Protein AF-X1Q266-F1 (afdb_monomer_lite)

Foldseek 3Di:
DDQAFFDFQVVVQVVLVVVCVVVVWAQPQPCPVHQHTSKAKAKDPRPTRHRTDRDTDHQQIKIKIKTWIDDPNDIDIDIAIDHHHDHDPVSVVVRVLVVVLVVQLVVQPDPPGDNVSSVVSSQVSQVVSVHHDDDPDDD

InterPro domains:
  IPR000994 Peptidase M24 [PF00557] (2-139)
  IPR001714 Peptidase M24, methionine aminopeptidase [PR00599] (39-52)
  IPR001714 Peptidase M24, methionine aminopeptidase [PR00599] (61-77)
  IPR001714 Peptidase M24, methionine aminopeptidase [PR00599] (131-139)
  IPR036005 Creatinase/aminopeptidase-like [G3DSA:3.90.230.10] (1-139)
  IPR036005 Creatinase/aminopeptidase-like [SSF55920] (3-139)

Structure (mmCIF, N/CA/C/O backbone):
data_AF-X1Q266-F1
#
_entry.id   AF-X1Q266-F1
#
loop_
_atom_site.group_PDB
_atom_site.id
_atom_site.type_symbol
_atom_site.label_atom_id
_atom_site.label_alt_id
_atom_site.label_comp_id
_atom_site.label_asym_id
_atom_site.label_entity_id
_atom_site.label_seq_id
_atom_site.pdbx_PDB_ins_code
_atom_site.Cartn_x
_atom_site.Cartn_y
_atom_site.Cartn_z
_atom_site.occupancy
_atom_site.B_iso_or_equiv
_atom_site.auth_seq_id
_atom_site.auth_comp_id
_atom_site.auth_asym_id
_atom_site.auth_atom_id
_atom_site.pdbx_PDB_model_num
ATOM 1 N N . MET A 1 1 ? -17.714 -4.836 6.659 1.00 58.56 1 MET A N 1
ATOM 2 C CA . MET A 1 1 ? -17.885 -3.392 6.928 1.00 58.56 1 MET A CA 1
ATOM 3 C C . MET A 1 1 ? -17.560 -2.652 5.646 1.00 58.56 1 MET A C 1
ATOM 5 O O . MET A 1 1 ? -16.674 -3.097 4.932 1.00 58.56 1 MET A O 1
ATOM 9 N N . GLU A 1 2 ? -18.274 -1.576 5.350 1.00 74.88 2 GLU A N 1
ATOM 10 C CA . GLU A 1 2 ? -17.955 -0.680 4.238 1.00 74.88 2 GLU A CA 1
ATOM 11 C C . GLU A 1 2 ? -17.095 0.479 4.760 1.00 74.88 2 GLU A C 1
ATOM 13 O O . GLU A 1 2 ? -17.386 1.020 5.832 1.00 74.88 2 GLU A O 1
ATOM 18 N N . ILE A 1 3 ? -16.034 0.842 4.034 1.00 91.38 3 ILE A N 1
ATOM 19 C CA . ILE A 1 3 ? -15.274 2.059 4.334 1.00 91.38 3 ILE A CA 1
ATOM 20 C C . ILE A 1 3 ? -16.146 3.253 3.964 1.00 91.38 3 ILE A C 1
ATOM 22 O O . ILE A 1 3 ? -16.559 3.401 2.818 1.00 91.38 3 ILE A O 1
ATOM 26 N N . LYS A 1 4 ? -16.435 4.102 4.949 1.00 95.88 4 LYS A N 1
ATOM 27 C CA . LYS A 1 4 ? -17.340 5.240 4.793 1.00 95.88 4 LYS A CA 1
ATOM 28 C C . LYS A 1 4 ? -16.922 6.414 5.680 1.00 95.88 4 LYS A C 1
ATOM 30 O O . LYS A 1 4 ? -16.197 6.200 6.659 1.00 95.88 4 LYS A O 1
ATOM 35 N N . PRO A 1 5 ? -17.400 7.635 5.385 1.00 98.06 5 PRO A N 1
ATOM 36 C CA . PRO A 1 5 ? -17.145 8.791 6.234 1.00 98.06 5 PRO A CA 1
ATOM 37 C C . PRO A 1 5 ? -17.575 8.546 7.685 1.00 98.06 5 PRO A C 1
ATOM 39 O O . PRO A 1 5 ? -18.590 7.897 7.949 1.00 98.06 5 PRO A O 1
ATOM 42 N N . GLY A 1 6 ? -16.806 9.080 8.633 1.00 97.88 6 GLY A N 1
ATOM 43 C CA . GLY A 1 6 ? -17.079 8.970 10.068 1.00 97.88 6 GLY A CA 1
ATOM 44 C C . GLY A 1 6 ? -16.420 7.774 10.764 1.00 97.88 6 GLY A C 1
ATOM 45 O O . GLY A 1 6 ? -16.427 7.716 11.992 1.00 97.88 6 GLY A O 1
ATOM 46 N N . VAL A 1 7 ? -15.821 6.841 10.019 1.00 97.75 7 VAL A N 1
ATOM 47 C CA . VAL A 1 7 ? -15.058 5.721 10.593 1.00 97.75 7 VAL A CA 1
ATOM 48 C C . VAL A 1 7 ? -13.694 6.210 11.083 1.00 97.75 7 VAL A C 1
ATOM 50 O O . VAL A 1 7 ? -12.987 6.901 10.354 1.00 97.75 7 VAL A O 1
ATOM 53 N N . LYS A 1 8 ? -13.300 5.839 12.304 1.00 98.38 8 LYS A N 1
ATOM 54 C CA . LYS A 1 8 ? -11.943 6.070 12.820 1.00 98.38 8 LYS A CA 1
ATOM 55 C C . LYS A 1 8 ? -10.980 5.003 12.313 1.00 98.38 8 LYS A C 1
ATOM 57 O O . LYS A 1 8 ? -11.336 3.826 12.256 1.00 98.38 8 LYS A O 1
ATOM 62 N N . THR A 1 9 ? -9.732 5.369 12.038 1.00 98.25 9 THR A N 1
ATOM 63 C CA . THR A 1 9 ? -8.721 4.401 11.584 1.00 98.25 9 THR A CA 1
ATOM 64 C C . THR A 1 9 ? -8.441 3.311 12.632 1.00 98.25 9 THR A C 1
ATOM 66 O O . THR A 1 9 ? -8.246 2.152 12.265 1.00 98.25 9 THR A O 1
ATOM 69 N N . CYS A 1 10 ? -8.552 3.607 13.936 1.00 97.69 10 CYS A N 1
ATOM 70 C CA . CYS A 1 10 ? -8.476 2.595 15.001 1.00 97.69 10 CYS A CA 1
ATOM 71 C C . CYS A 1 10 ? -9.596 1.539 14.944 1.00 97.69 10 CYS A C 1
ATOM 73 O O . CYS A 1 10 ? -9.367 0.385 15.307 1.00 97.69 10 CYS A O 1
ATOM 75 N N . GLN A 1 11 ? -10.787 1.882 14.435 1.00 97.62 11 GLN A N 1
ATOM 76 C CA . GLN A 1 11 ? -11.882 0.919 14.268 1.00 97.62 11 GLN A CA 1
ATOM 77 C C . GLN A 1 11 ? -11.561 -0.102 13.171 1.00 97.62 11 GLN A C 1
ATOM 79 O O . GLN A 1 11 ? -11.888 -1.277 13.318 1.00 97.62 11 GLN A O 1
ATOM 84 N N . LEU A 1 12 ? -10.865 0.315 12.109 1.00 97.25 12 LEU A N 1
ATOM 85 C CA . LEU A 1 12 ? -10.400 -0.591 11.054 1.00 97.25 12 LEU A CA 1
ATOM 86 C C . LEU A 1 12 ? -9.359 -1.581 11.594 1.00 97.25 12 LEU A C 1
ATOM 88 O O . LEU A 1 12 ? -9.443 -2.780 11.335 1.00 97.25 12 LEU A O 1
ATOM 92 N N . ALA A 1 13 ? -8.429 -1.104 12.424 1.00 96.31 13 ALA A N 1
ATOM 93 C CA . ALA A 1 13 ? -7.451 -1.965 13.087 1.00 96.31 13 ALA A CA 1
ATOM 94 C C . ALA A 1 13 ? -8.100 -2.962 14.068 1.00 96.31 13 ALA A C 1
ATOM 96 O O . ALA A 1 13 ? -7.652 -4.108 14.171 1.00 96.31 13 ALA A O 1
ATOM 97 N N . ALA A 1 14 ? -9.168 -2.555 14.765 1.00 96.56 14 ALA A N 1
ATOM 98 C CA . ALA A 1 14 ? -9.945 -3.443 15.629 1.00 96.56 14 ALA A CA 1
ATOM 99 C C . ALA A 1 14 ? -10.636 -4.559 14.827 1.00 96.56 14 ALA A C 1
ATOM 101 O O . ALA A 1 14 ? -10.600 -5.717 15.236 1.00 96.56 14 ALA A O 1
ATOM 102 N N . ILE A 1 15 ? -11.176 -4.238 13.648 1.00 95.62 15 ILE A N 1
ATOM 103 C CA . ILE A 1 15 ? -11.765 -5.232 12.738 1.00 95.62 15 ILE A CA 1
ATOM 104 C C . ILE A 1 15 ? -10.709 -6.218 12.247 1.00 95.62 15 ILE A C 1
ATOM 106 O O . ILE A 1 15 ? -10.954 -7.420 12.253 1.00 95.62 15 ILE A O 1
ATOM 110 N N . MET A 1 16 ? -9.514 -5.742 11.885 1.00 95.31 16 MET A N 1
ATOM 111 C CA . MET A 1 16 ? -8.409 -6.631 11.515 1.00 95.31 16 MET A CA 1
ATOM 112 C C . MET A 1 16 ? -8.043 -7.592 12.660 1.00 95.31 16 MET A C 1
ATOM 114 O O . MET A 1 16 ? -7.790 -8.775 12.426 1.00 95.31 16 MET A O 1
ATOM 118 N N . ALA A 1 17 ? -8.054 -7.111 13.909 1.00 95.69 17 ALA A N 1
ATOM 119 C CA . ALA A 1 17 ? -7.825 -7.950 15.086 1.00 95.69 17 ALA A CA 1
ATOM 120 C C . ALA A 1 17 ? -8.893 -9.049 15.224 1.00 95.69 17 ALA A C 1
ATOM 122 O O . ALA A 1 17 ? -8.561 -10.219 15.417 1.00 95.69 17 ALA A O 1
ATOM 123 N N . GLU A 1 18 ? -10.165 -8.667 15.096 1.00 96.69 18 GLU A N 1
ATOM 124 C CA . GLU A 1 18 ? -11.310 -9.569 15.204 1.00 96.69 18 GLU A CA 1
ATOM 125 C C . GLU A 1 18 ? -11.303 -10.626 14.089 1.00 96.69 18 GLU A C 1
ATOM 127 O O . GLU A 1 18 ? -11.453 -11.818 14.358 1.00 96.69 18 GLU A O 1
ATOM 132 N N . GLU A 1 19 ? -11.066 -10.219 12.840 1.00 95.94 19 GLU A N 1
ATOM 133 C CA . GLU A 1 19 ? -10.984 -11.133 11.698 1.00 95.94 19 GLU A CA 1
ATOM 134 C C . GLU A 1 19 ? -9.794 -12.089 11.808 1.00 95.94 19 GLU A C 1
ATOM 136 O O . GLU A 1 19 ? -9.930 -13.273 11.496 1.00 95.94 19 GLU A O 1
ATOM 141 N N . SER A 1 20 ? -8.653 -11.613 12.312 1.00 95.88 20 SER A N 1
ATOM 142 C CA . SER A 1 20 ? -7.487 -12.468 12.557 1.00 95.88 20 SER A CA 1
ATOM 143 C C . SER A 1 20 ? -7.802 -13.553 13.585 1.00 95.88 20 SER A C 1
ATOM 145 O O . SER A 1 20 ? -7.534 -14.733 13.350 1.00 95.88 20 SER A O 1
ATOM 147 N N . GLN A 1 21 ? -8.453 -13.176 14.691 1.00 96.62 21 GLN A N 1
ATOM 148 C CA . GLN A 1 21 ? -8.880 -14.116 15.725 1.00 96.62 21 GLN A CA 1
ATOM 149 C C . GLN A 1 21 ? -9.883 -15.139 15.180 1.00 96.62 21 GLN A C 1
ATOM 151 O O . GLN A 1 21 ? -9.695 -16.338 15.382 1.00 96.62 21 GLN A O 1
ATOM 156 N N . LYS A 1 22 ? -10.918 -14.688 14.458 1.00 97.44 22 LYS A N 1
ATOM 157 C CA . LYS A 1 22 ? -11.930 -15.570 13.849 1.00 97.44 22 LYS A CA 1
ATOM 158 C C . LYS A 1 22 ? -11.320 -16.597 12.897 1.00 97.44 22 LYS A C 1
ATOM 160 O O . LYS A 1 22 ? -11.812 -17.717 12.813 1.00 97.44 22 LYS A O 1
ATOM 165 N N . ARG A 1 23 ? -10.265 -16.215 12.172 1.00 96.12 23 ARG A N 1
ATOM 166 C CA . ARG A 1 23 ? -9.594 -17.055 11.166 1.00 96.12 23 ARG A CA 1
ATOM 167 C C . ARG A 1 23 ? -8.435 -17.873 11.733 1.00 96.12 23 ARG A C 1
ATOM 169 O O . ARG A 1 23 ? -7.849 -18.662 11.000 1.00 96.12 23 ARG A O 1
ATOM 176 N N . GLY A 1 24 ? -8.099 -17.700 13.013 1.00 96.12 24 GLY A N 1
ATOM 177 C CA . GLY A 1 24 ? -6.983 -18.401 13.648 1.00 96.12 24 GLY A CA 1
ATOM 178 C C . GLY A 1 24 ? -5.611 -17.997 13.098 1.00 96.12 24 GLY A C 1
ATOM 179 O O . GLY A 1 24 ? -4.685 -18.805 13.122 1.00 96.12 24 GLY A O 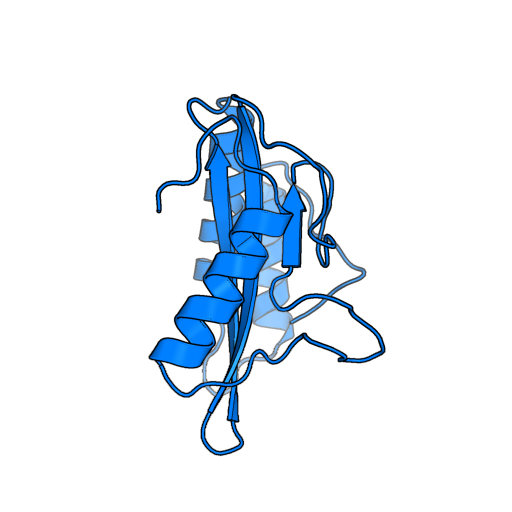1
ATOM 180 N N . VAL A 1 25 ? -5.473 -16.767 12.596 1.00 96.94 25 VAL A N 1
ATOM 181 C CA . VAL A 1 25 ? -4.211 -16.217 12.074 1.00 96.94 25 VAL A CA 1
ATOM 182 C C . VAL A 1 25 ? -3.671 -15.135 13.007 1.00 96.94 25 VAL A C 1
ATOM 184 O O . VAL A 1 25 ? -4.420 -14.517 13.766 1.00 96.94 25 VAL A O 1
ATOM 187 N N . LYS A 1 26 ? -2.359 -14.892 12.970 1.00 96.25 26 LYS A N 1
ATOM 188 C CA . LYS A 1 26 ? -1.725 -13.834 13.773 1.00 96.25 26 LYS A CA 1
ATOM 189 C C . LYS A 1 26 ? -1.410 -12.624 12.892 1.00 96.25 26 LYS A C 1
ATOM 191 O O . LYS A 1 26 ? -0.792 -12.830 11.855 1.00 96.25 26 LYS A O 1
ATOM 196 N N . PRO A 1 27 ? -1.755 -11.383 13.275 1.00 96.69 27 PRO A N 1
ATOM 197 C CA . PRO A 1 27 ? -1.306 -10.201 12.540 1.00 96.69 27 PRO A CA 1
ATOM 198 C C . PRO A 1 27 ? 0.225 -10.115 12.517 1.00 96.69 27 PRO A C 1
ATOM 200 O O . PRO A 1 27 ? 0.853 -10.207 13.571 1.00 96.69 27 PRO A O 1
ATOM 203 N N . SER A 1 28 ? 0.819 -9.924 11.339 1.00 97.00 28 SER A N 1
ATOM 204 C CA . SER A 1 28 ? 2.278 -9.860 11.163 1.00 97.00 28 SER A CA 1
ATOM 205 C C . SER A 1 28 ? 2.883 -8.574 11.721 1.00 97.00 28 SER A C 1
ATOM 207 O O . SER A 1 28 ? 4.003 -8.588 12.220 1.00 97.00 28 SER A O 1
ATOM 209 N N . PHE A 1 29 ? 2.153 -7.461 11.632 1.00 96.75 29 PHE A N 1
ATOM 210 C CA . PHE A 1 29 ? 2.717 -6.129 11.876 1.00 96.75 29 PHE A CA 1
ATOM 211 C C . PHE A 1 29 ? 2.768 -5.750 13.353 1.00 96.75 29 PHE A C 1
ATOM 213 O O . PHE A 1 29 ? 3.592 -4.932 13.758 1.00 96.75 29 PHE A O 1
ATOM 220 N N . LYS A 1 30 ? 1.924 -6.362 14.189 1.00 95.69 30 LYS A N 1
ATOM 221 C CA .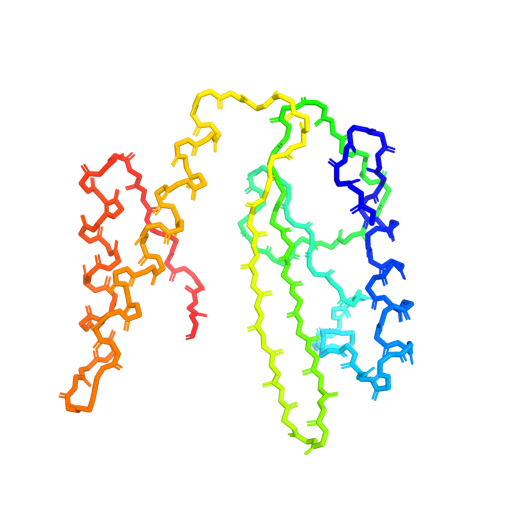 LYS A 1 30 ? 1.860 -6.010 15.606 1.00 95.69 30 LYS A CA 1
ATOM 222 C C . LYS A 1 30 ? 3.185 -6.326 16.298 1.00 95.69 30 LYS A C 1
ATOM 224 O O . LYS A 1 30 ? 3.604 -7.479 16.336 1.00 95.69 30 LYS A O 1
ATOM 229 N N . ASN A 1 31 ? 3.787 -5.312 16.913 1.00 95.62 31 ASN A N 1
ATOM 230 C CA . ASN A 1 31 ? 5.097 -5.333 17.568 1.00 95.62 31 ASN A CA 1
ATOM 231 C C . ASN A 1 31 ? 6.290 -5.574 16.628 1.00 95.62 31 ASN A C 1
ATOM 233 O O . ASN A 1 31 ? 7.419 -5.694 17.110 1.00 95.62 31 ASN A O 1
ATOM 237 N N . TYR A 1 32 ? 6.086 -5.610 15.309 1.00 96.12 32 TYR A N 1
ATOM 238 C CA . TYR A 1 32 ? 7.192 -5.692 14.363 1.00 96.12 32 TYR A CA 1
ATOM 239 C C . TYR A 1 32 ? 7.995 -4.389 14.419 1.00 96.12 32 TYR A C 1
ATOM 241 O O . TYR A 1 32 ? 7.470 -3.321 14.118 1.00 96.12 32 TYR A O 1
ATOM 249 N N . GLN A 1 33 ? 9.240 -4.464 14.901 1.00 95.88 33 GLN A N 1
ATOM 250 C CA . GLN A 1 33 ? 10.106 -3.301 15.149 1.00 95.88 33 GLN A CA 1
ATOM 251 C C . GLN A 1 33 ? 9.432 -2.175 15.965 1.00 95.88 33 GLN A C 1
ATOM 253 O O . GLN A 1 33 ? 9.708 -0.995 15.775 1.00 95.88 33 GLN A O 1
ATOM 258 N N . GLY A 1 34 ? 8.533 -2.538 16.887 1.00 96.00 34 GLY A N 1
ATOM 259 C CA . GLY A 1 34 ? 7.803 -1.576 17.719 1.00 96.00 34 GLY A CA 1
ATOM 260 C C . GLY A 1 34 ? 6.553 -0.965 17.075 1.00 96.00 34 GLY A C 1
ATOM 261 O O . GLY A 1 34 ? 5.927 -0.109 17.699 1.00 96.00 34 GLY A O 1
ATOM 262 N N . PHE A 1 35 ? 6.138 -1.408 15.881 1.00 97.44 35 PHE A N 1
ATOM 263 C CA . PHE A 1 35 ? 4.879 -0.969 15.277 1.00 97.44 35 PHE A CA 1
ATOM 264 C C . PHE A 1 35 ? 3.673 -1.387 16.150 1.00 97.44 35 PHE A C 1
ATOM 266 O O . PHE A 1 35 ? 3.549 -2.562 16.510 1.00 97.44 35 PHE A O 1
ATOM 273 N N . PRO A 1 36 ? 2.768 -0.465 16.528 1.00 97.25 36 PRO A N 1
ATOM 274 C CA . PRO A 1 36 ? 1.818 -0.716 17.617 1.00 97.25 36 PRO A CA 1
ATOM 275 C C . PRO A 1 36 ? 0.514 -1.407 17.185 1.00 97.25 36 PRO A C 1
ATOM 277 O O . PRO A 1 36 ? -0.270 -1.829 18.039 1.00 97.25 36 PRO A O 1
ATOM 280 N N . ALA A 1 37 ? 0.246 -1.507 15.881 1.00 97.31 37 ALA A N 1
ATOM 281 C CA . ALA A 1 37 ? -1.055 -1.908 15.351 1.00 97.31 37 ALA A CA 1
ATOM 282 C C . ALA A 1 37 ? -1.006 -3.193 14.509 1.00 97.31 37 ALA A C 1
ATOM 284 O O . ALA A 1 37 ? 0.051 -3.698 14.150 1.00 97.31 37 ALA A O 1
ATOM 285 N N . ASN A 1 38 ? -2.187 -3.728 14.195 1.00 96.56 38 ASN A N 1
ATOM 286 C CA . ASN A 1 38 ? -2.356 -4.960 13.410 1.00 96.56 38 ASN A CA 1
ATOM 287 C C . ASN A 1 38 ? -2.561 -4.698 11.907 1.00 96.56 38 ASN A C 1
ATOM 289 O O . ASN A 1 38 ? -2.734 -5.646 11.148 1.00 96.56 38 ASN A O 1
ATOM 293 N N . LEU A 1 39 ? -2.659 -3.425 11.527 1.00 97.75 39 LEU A N 1
ATOM 294 C CA . LEU A 1 39 ? -3.046 -2.933 10.210 1.00 97.75 39 LEU A CA 1
ATOM 295 C C . LEU A 1 39 ? -2.362 -1.580 10.007 1.00 97.75 39 LEU A C 1
ATOM 297 O O . LEU A 1 39 ? -2.415 -0.742 10.913 1.00 97.75 39 LEU A O 1
ATOM 301 N N . CYS A 1 40 ? -1.768 -1.369 8.841 1.00 98.50 40 CYS A N 1
ATOM 302 C CA . CYS A 1 40 ? -1.339 -0.052 8.391 1.00 98.50 40 CYS A CA 1
ATOM 303 C C . CYS A 1 40 ? -2.536 0.645 7.729 1.00 98.50 40 CYS A C 1
ATOM 305 O O . CYS A 1 40 ? -3.221 0.055 6.890 1.00 98.50 40 CYS A O 1
ATOM 307 N N . VAL A 1 41 ? -2.815 1.886 8.127 1.00 98.44 41 VAL A N 1
ATOM 308 C CA . VAL A 1 41 ? -3.904 2.696 7.567 1.00 98.44 41 VAL A CA 1
ATOM 309 C C . VAL A 1 41 ? -3.334 4.043 7.153 1.00 98.44 41 VAL A C 1
ATOM 311 O O . VAL A 1 41 ? -3.183 4.923 7.998 1.00 98.44 41 VAL A O 1
ATOM 314 N N . SER A 1 42 ? -3.024 4.181 5.866 1.00 98.62 42 SER A N 1
ATOM 315 C CA . SER A 1 42 ? -2.430 5.393 5.297 1.00 98.62 42 SER A CA 1
ATOM 316 C C . SER A 1 42 ? -3.475 6.174 4.507 1.00 98.62 42 SER A C 1
ATOM 318 O O . SER A 1 42 ? -4.062 5.656 3.559 1.00 98.62 42 SER A O 1
ATOM 320 N N . VAL A 1 43 ? -3.743 7.411 4.906 1.00 98.69 43 VAL A N 1
ATOM 321 C CA . VAL A 1 43 ? -4.805 8.252 4.352 1.00 98.69 43 VAL A CA 1
ATOM 322 C C . VAL A 1 43 ? -4.205 9.433 3.587 1.00 98.69 43 VAL A C 1
ATOM 324 O O . VAL A 1 43 ? -3.461 10.236 4.151 1.00 98.69 43 VAL A O 1
ATOM 327 N N . ASN A 1 44 ? -4.629 9.592 2.332 1.00 98.62 44 ASN A N 1
ATOM 328 C CA . ASN A 1 44 ? -4.243 10.663 1.407 1.00 98.62 44 ASN A CA 1
ATOM 329 C C . ASN A 1 44 ? -2.730 10.745 1.119 1.00 98.62 44 ASN A C 1
ATOM 331 O O . ASN A 1 44 ? -2.232 10.000 0.284 1.00 98.62 44 ASN A O 1
ATOM 335 N N . ASP A 1 45 ? -2.026 11.687 1.747 1.00 98.00 45 ASP A N 1
ATOM 336 C CA . ASP A 1 45 ? -0.607 11.996 1.530 1.00 98.00 45 ASP A CA 1
ATOM 337 C C . ASP A 1 45 ? 0.351 11.067 2.295 1.00 98.00 45 ASP A C 1
ATOM 339 O O . ASP A 1 45 ? 1.559 11.067 2.053 1.00 98.00 45 ASP A O 1
ATOM 343 N N . GLU A 1 46 ? -0.180 10.237 3.191 1.00 98.38 46 GLU A N 1
ATOM 344 C CA . GLU A 1 46 ? 0.577 9.191 3.872 1.00 98.38 46 GLU A CA 1
ATOM 345 C C . GLU A 1 46 ? 0.944 8.077 2.874 1.00 98.38 46 GLU A C 1
ATOM 347 O O . GLU A 1 46 ? 0.078 7.371 2.365 1.00 98.38 46 GLU A O 1
ATOM 352 N N . VAL A 1 47 ? 2.241 7.904 2.600 1.00 96.94 47 VAL A N 1
ATOM 353 C CA . VAL A 1 47 ? 2.732 6.963 1.577 1.00 96.94 47 VAL A CA 1
ATOM 354 C C . VAL A 1 47 ? 2.522 5.498 1.987 1.00 96.94 47 VAL A C 1
ATOM 356 O O . VAL A 1 47 ? 1.868 4.741 1.278 1.00 96.94 47 VAL A O 1
ATOM 359 N N . VAL A 1 48 ? 3.062 5.099 3.143 1.00 97.56 48 VAL A N 1
ATOM 360 C CA . VAL A 1 48 ? 2.970 3.747 3.732 1.00 97.56 48 VAL A CA 1
ATOM 361 C C . VAL A 1 48 ? 3.034 3.842 5.262 1.00 97.56 48 VAL A C 1
ATOM 363 O O . VAL A 1 48 ? 3.333 4.906 5.803 1.00 97.56 48 VAL A O 1
ATOM 366 N N . HIS A 1 49 ? 2.757 2.737 5.961 1.00 97.69 49 HIS A N 1
ATOM 367 C CA . HIS A 1 49 ? 2.944 2.583 7.414 1.00 97.69 49 HIS A CA 1
ATOM 368 C C . HIS A 1 49 ? 2.174 3.575 8.310 1.00 97.69 49 HIS A C 1
ATOM 370 O O . HIS A 1 49 ? 2.602 3.865 9.430 1.00 97.69 49 HIS A O 1
ATOM 376 N N . GLY A 1 50 ? 1.022 4.083 7.858 1.00 98.19 50 GLY A N 1
ATOM 377 C CA . GLY A 1 50 ? 0.157 4.920 8.686 1.00 98.19 50 GLY A CA 1
ATOM 378 C C . GLY A 1 50 ? -0.300 4.175 9.946 1.00 98.19 50 GLY A C 1
ATOM 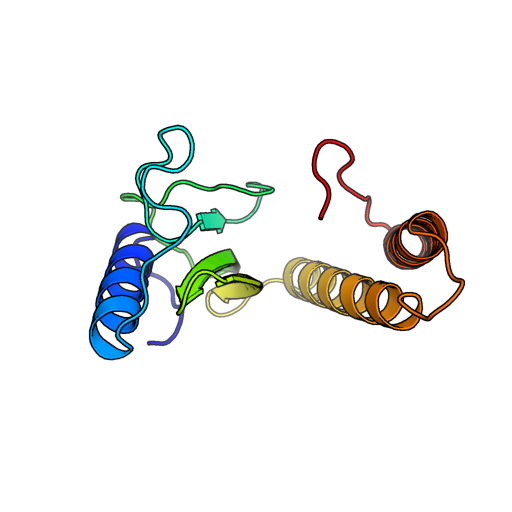379 O O . GLY A 1 50 ? -0.824 3.059 9.873 1.00 98.19 50 GLY A O 1
ATOM 380 N N . ILE A 1 51 ? -0.086 4.779 11.118 1.00 98.50 51 ILE A N 1
ATOM 381 C CA . ILE A 1 51 ? -0.472 4.187 12.403 1.00 98.50 51 ILE A CA 1
ATOM 382 C C . ILE A 1 51 ? -1.946 4.522 12.678 1.00 98.50 51 ILE A C 1
ATOM 384 O O . ILE A 1 51 ? -2.290 5.699 12.828 1.00 98.50 51 ILE A O 1
ATOM 388 N N . PRO A 1 52 ? -2.839 3.521 12.786 1.00 97.88 52 PRO A N 1
ATOM 389 C CA . PRO A 1 52 ? -4.246 3.768 13.067 1.00 97.88 52 PRO A CA 1
ATOM 390 C C . PRO A 1 52 ? -4.445 4.368 14.468 1.00 97.88 52 PRO A C 1
ATOM 392 O O . PRO A 1 52 ? -3.790 3.983 15.435 1.00 97.88 52 PRO A O 1
ATOM 395 N N . GLY A 1 53 ? -5.402 5.288 14.583 1.00 97.88 53 GLY A N 1
ATOM 396 C CA . GLY A 1 53 ? -5.681 6.058 15.793 1.00 97.88 53 GLY A CA 1
ATOM 397 C C . GLY A 1 53 ? -7.030 6.773 15.713 1.00 97.88 53 GLY A C 1
ATOM 398 O O . GLY A 1 53 ? -7.976 6.283 15.097 1.00 97.88 53 GLY A O 1
ATOM 399 N N . GLU A 1 54 ? -7.125 7.956 16.316 1.00 98.25 54 GLU A N 1
ATOM 400 C CA . GLU A 1 54 ? -8.380 8.717 16.415 1.00 98.25 54 GLU A CA 1
ATOM 401 C C . GLU A 1 54 ? -8.775 9.468 15.126 1.00 98.25 54 GLU A C 1
ATOM 403 O O . GLU A 1 54 ? -9.830 10.106 15.090 1.00 98.25 54 GLU A O 1
ATOM 408 N N . ARG A 1 55 ? -7.963 9.398 14.057 1.00 98.31 55 ARG A N 1
ATOM 409 C CA . ARG A 1 55 ? -8.256 10.040 12.763 1.00 98.31 55 ARG A CA 1
ATOM 410 C C . ARG A 1 55 ? -9.567 9.496 12.197 1.00 98.31 55 ARG A C 1
ATOM 412 O O . ARG A 1 55 ? -9.704 8.294 11.987 1.00 98.31 55 ARG A O 1
ATOM 419 N N . VAL A 1 56 ? -10.511 10.396 11.928 1.00 98.50 56 VAL A N 1
ATOM 420 C CA . VAL A 1 56 ? -11.810 10.090 11.313 1.00 98.50 56 VAL A CA 1
ATOM 421 C C . VAL A 1 56 ? -11.706 10.265 9.801 1.00 98.50 56 VAL A C 1
ATOM 423 O O . VAL A 1 56 ? -11.338 11.348 9.342 1.00 98.50 56 VAL A O 1
ATOM 426 N N . LEU A 1 57 ? -12.060 9.225 9.046 1.00 98.56 57 LEU A N 1
ATOM 427 C CA . LEU A 1 57 ? -12.147 9.256 7.587 1.00 98.56 57 LEU A CA 1
ATOM 428 C C . LEU A 1 57 ? -13.259 10.200 7.127 1.00 98.56 57 LEU A C 1
ATOM 430 O O . LEU A 1 57 ? -14.358 10.215 7.695 1.00 98.56 57 LEU A O 1
ATOM 434 N N . ARG A 1 58 ? -12.983 10.977 6.083 1.00 98.56 58 ARG A N 1
ATOM 435 C CA . ARG A 1 58 ? -13.882 11.996 5.536 1.00 98.56 58 ARG A CA 1
ATOM 436 C C . ARG A 1 58 ? -14.313 11.639 4.120 1.00 98.56 58 ARG A C 1
ATOM 438 O O . ARG A 1 58 ? -13.630 10.912 3.408 1.00 98.56 58 ARG A O 1
ATOM 445 N N . GLU A 1 59 ? -15.465 12.168 3.719 1.00 98.38 59 GLU A N 1
ATOM 446 C CA . GLU A 1 59 ? -15.924 12.109 2.329 1.00 98.38 59 GLU A CA 1
ATOM 447 C C . GLU A 1 59 ? -14.832 12.657 1.401 1.00 98.38 59 GLU A C 1
ATOM 449 O O . GLU A 1 59 ? -14.351 13.774 1.603 1.00 98.38 59 GLU A O 1
ATOM 454 N N . GLY A 1 60 ? -14.455 11.873 0.394 1.00 98.38 60 GLY A N 1
ATOM 455 C CA . GLY A 1 60 ? -13.443 12.248 -0.588 1.00 98.38 60 GLY A CA 1
ATOM 456 C C . GLY A 1 60 ? -12.017 11.794 -0.267 1.00 98.38 60 GLY A C 1
ATOM 457 O O . GLY A 1 60 ? -11.174 11.890 -1.158 1.00 98.38 60 GLY A O 1
ATOM 458 N N . ASP A 1 61 ? -11.753 11.266 0.935 1.00 98.75 61 ASP A N 1
ATOM 459 C CA . ASP A 1 61 ? -10.455 10.666 1.266 1.00 98.75 61 ASP A CA 1
ATOM 460 C C . ASP A 1 61 ? -10.188 9.419 0.403 1.00 98.75 61 ASP A C 1
ATOM 462 O O . ASP A 1 61 ? -11.110 8.705 -0.006 1.00 98.75 61 ASP A O 1
ATOM 466 N N . ILE A 1 62 ? -8.911 9.114 0.187 1.00 98.69 62 ILE A N 1
ATOM 467 C CA . ILE A 1 62 ? -8.461 7.773 -0.200 1.00 98.69 62 ILE A CA 1
ATOM 468 C C . ILE A 1 62 ? -7.670 7.164 0.952 1.00 98.69 62 ILE A C 1
ATOM 470 O O . ILE A 1 62 ? -6.938 7.860 1.655 1.00 98.69 62 ILE A O 1
ATOM 474 N N . VAL A 1 63 ? -7.831 5.862 1.158 1.00 98.56 63 VAL A N 1
ATOM 475 C CA . VAL A 1 63 ? -7.182 5.134 2.246 1.00 98.56 63 VAL A CA 1
ATOM 476 C C . VAL A 1 63 ? -6.561 3.850 1.722 1.00 98.56 63 VAL A C 1
ATOM 478 O O . VAL A 1 63 ? -7.247 3.024 1.118 1.00 98.56 63 VAL A O 1
ATOM 481 N N . SER A 1 64 ? -5.261 3.701 1.956 1.00 98.31 64 SER A N 1
ATOM 482 C CA . SER A 1 64 ? -4.549 2.440 1.809 1.00 98.31 64 SER A CA 1
ATOM 483 C C . SER A 1 64 ? -4.709 1.618 3.083 1.00 98.31 64 SER A C 1
ATOM 485 O O . SER A 1 64 ? -4.505 2.118 4.195 1.00 98.31 64 SER A O 1
ATOM 487 N N . LEU A 1 65 ? -5.109 0.364 2.906 1.00 98.19 65 LEU A N 1
ATOM 488 C CA . LEU A 1 65 ? -5.135 -0.663 3.932 1.00 98.19 65 LEU A CA 1
ATOM 489 C C . LEU A 1 65 ? -4.093 -1.703 3.570 1.00 98.19 65 LEU A C 1
ATOM 491 O O . LEU A 1 65 ? -4.234 -2.381 2.555 1.00 98.19 65 LEU A O 1
ATOM 495 N N . ASP A 1 66 ? -3.090 -1.828 4.421 1.00 98.44 66 ASP A N 1
ATOM 496 C CA . ASP A 1 66 ? -2.003 -2.782 4.265 1.00 98.44 66 ASP A CA 1
ATOM 497 C C . ASP A 1 66 ? -2.029 -3.744 5.457 1.00 98.44 66 ASP A C 1
ATOM 499 O O . ASP A 1 66 ? -2.040 -3.318 6.623 1.00 98.44 66 ASP A O 1
ATOM 503 N N . LEU A 1 67 ? -2.145 -5.040 5.151 1.00 96.12 67 LEU A N 1
ATOM 504 C CA . LEU A 1 67 ? -2.325 -6.110 6.119 1.00 96.12 67 LEU A CA 1
ATOM 505 C C . LEU A 1 67 ? -1.420 -7.302 5.813 1.00 96.12 67 LEU A C 1
ATOM 507 O O . LEU A 1 67 ? -1.453 -7.889 4.734 1.00 96.12 67 LEU A O 1
ATOM 511 N N . GLY A 1 68 ? -0.729 -7.753 6.854 1.00 97.12 68 GLY A N 1
ATOM 512 C CA . GLY A 1 68 ? 0.011 -9.001 6.845 1.00 97.12 68 GLY A CA 1
ATOM 513 C C . GLY A 1 68 ? -0.499 -9.959 7.911 1.00 97.12 68 GLY A C 1
ATOM 514 O O . GLY A 1 68 ? -0.804 -9.550 9.037 1.00 97.12 68 GLY A O 1
ATOM 515 N N . VAL A 1 69 ? -0.540 -11.253 7.595 1.00 97.56 69 VAL A N 1
ATOM 516 C CA . VAL A 1 69 ? -0.841 -12.311 8.573 1.00 97.56 69 VAL A CA 1
ATOM 517 C C . VAL A 1 69 ? 0.196 -13.422 8.541 1.00 97.56 69 VAL A C 1
ATOM 519 O O . VAL A 1 69 ? 0.755 -13.744 7.498 1.00 97.56 69 VAL A O 1
ATOM 522 N N . SER A 1 70 ? 0.437 -14.016 9.704 1.00 96.94 70 SER A N 1
ATOM 523 C CA . SER A 1 70 ? 1.241 -15.211 9.887 1.00 96.94 70 SER A CA 1
ATOM 524 C C . SER A 1 70 ? 0.325 -16.419 10.056 1.00 96.94 70 SER A C 1
ATOM 526 O O . SER A 1 70 ? -0.529 -16.451 10.954 1.00 96.94 70 SER A O 1
ATOM 528 N N . TYR A 1 71 ? 0.515 -17.417 9.197 1.00 95.19 71 TYR A N 1
ATOM 529 C CA . TYR A 1 71 ? -0.202 -18.685 9.215 1.00 95.19 71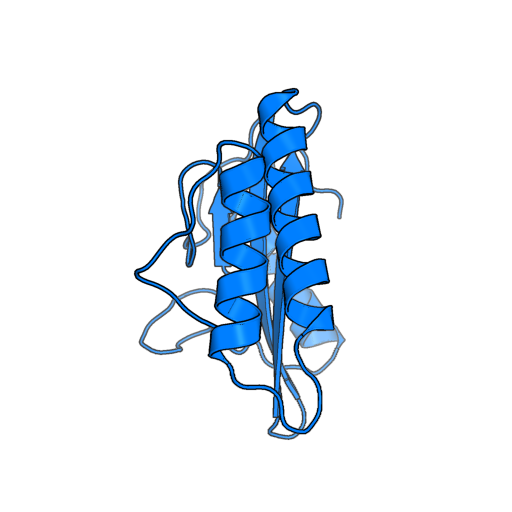 TYR A CA 1
ATOM 530 C C . TYR A 1 71 ? 0.771 -19.836 8.954 1.00 95.19 71 TYR A C 1
ATOM 532 O O . TYR A 1 71 ? 1.493 -19.839 7.961 1.00 95.19 71 TYR A O 1
ATOM 540 N N . ASN A 1 72 ? 0.818 -20.815 9.863 1.00 94.25 72 ASN A N 1
ATOM 541 C CA . ASN A 1 72 ? 1.695 -21.992 9.776 1.00 94.25 72 ASN A CA 1
ATOM 542 C C . ASN A 1 72 ? 3.177 -21.673 9.481 1.00 94.25 72 ASN A C 1
ATOM 544 O O . ASN A 1 72 ? 3.843 -22.408 8.759 1.00 94.25 72 ASN A O 1
ATOM 548 N N . GLY A 1 73 ? 3.695 -20.576 10.044 1.00 93.75 73 GLY A N 1
ATOM 549 C CA . GLY A 1 73 ? 5.087 -20.149 9.856 1.00 93.75 73 GLY A CA 1
ATOM 550 C C . GLY A 1 73 ? 5.349 -19.332 8.587 1.00 93.75 73 GLY A C 1
ATOM 551 O O . GLY A 1 73 ? 6.471 -18.877 8.396 1.00 93.75 73 GLY A O 1
ATOM 552 N N . PHE A 1 74 ? 4.332 -19.095 7.756 1.00 96.75 74 PHE A N 1
ATOM 553 C CA . PHE A 1 74 ? 4.421 -18.245 6.571 1.00 96.75 74 PHE A CA 1
ATOM 554 C C . PHE A 1 74 ? 3.769 -16.895 6.833 1.00 96.75 74 PHE A C 1
ATOM 556 O O . PHE A 1 74 ? 2.714 -16.828 7.462 1.00 96.75 74 PHE A O 1
ATOM 563 N N . HIS A 1 75 ? 4.385 -15.832 6.324 1.00 97.25 75 HIS A N 1
ATOM 564 C CA . HIS A 1 75 ? 3.783 -14.507 6.283 1.00 97.25 75 HIS A CA 1
ATOM 565 C C . HIS A 1 75 ? 3.185 -14.270 4.898 1.00 97.25 75 HIS A C 1
ATOM 567 O O . HIS A 1 75 ? 3.841 -14.509 3.887 1.00 97.25 75 HIS A O 1
ATOM 573 N N . THR A 1 76 ? 1.943 -13.807 4.861 1.00 96.50 76 THR A N 1
ATOM 574 C CA . THR A 1 76 ? 1.300 -13.285 3.654 1.00 96.50 76 THR A CA 1
ATOM 575 C C . THR A 1 76 ? 1.088 -11.797 3.826 1.00 96.50 76 THR A C 1
ATOM 577 O O . THR A 1 76 ? 0.823 -11.361 4.949 1.00 96.50 76 THR A O 1
ATOM 580 N N . ASP A 1 77 ? 1.145 -11.056 2.729 1.00 97.44 77 ASP A N 1
ATOM 581 C CA . ASP A 1 77 ? 1.055 -9.603 2.731 1.00 97.44 77 ASP A CA 1
ATOM 582 C C . ASP A 1 77 ? 0.241 -9.110 1.531 1.00 97.44 77 ASP A C 1
ATOM 584 O O . ASP A 1 77 ? 0.340 -9.678 0.437 1.00 97.44 77 ASP A O 1
ATOM 588 N N . ALA A 1 78 ? -0.607 -8.110 1.755 1.00 97.00 78 ALA A N 1
ATOM 589 C CA . ALA A 1 78 ? -1.418 -7.483 0.725 1.00 97.00 78 ALA A CA 1
ATOM 590 C C . ALA A 1 78 ? -1.870 -6.082 1.147 1.00 97.00 78 ALA A C 1
ATOM 592 O O . ALA A 1 78 ? -2.363 -5.874 2.258 1.00 97.00 78 ALA A O 1
ATOM 593 N N . ALA A 1 79 ? -1.828 -5.157 0.190 1.00 97.88 79 ALA A N 1
ATOM 594 C CA . ALA A 1 79 ? -2.330 -3.804 0.356 1.00 97.88 79 ALA A CA 1
ATOM 595 C C . ALA A 1 79 ? -3.326 -3.431 -0.746 1.00 97.88 79 ALA A C 1
ATOM 597 O O . ALA A 1 79 ? -3.183 -3.843 -1.900 1.00 97.88 79 ALA A O 1
ATOM 598 N N . ILE A 1 80 ? -4.330 -2.629 -0.391 1.00 97.75 80 ILE A N 1
ATOM 599 C CA . ILE A 1 80 ? -5.283 -2.035 -1.335 1.00 97.75 80 ILE A CA 1
ATOM 600 C C . ILE A 1 80 ? -5.562 -0.581 -0.974 1.00 97.75 80 ILE A C 1
ATOM 602 O O . ILE A 1 80 ? -5.672 -0.244 0.202 1.00 97.75 80 ILE A O 1
ATOM 606 N N . THR A 1 81 ? -5.781 0.260 -1.984 1.00 98.44 81 THR A N 1
ATOM 607 C CA . THR A 1 81 ? -6.252 1.637 -1.792 1.00 98.44 81 THR A CA 1
ATOM 608 C C . THR A 1 81 ? -7.694 1.759 -2.250 1.00 98.44 81 THR A C 1
ATOM 610 O O . THR A 1 81 ? -8.036 1.366 -3.365 1.00 98.44 81 THR A O 1
ATOM 613 N N . VAL A 1 82 ? -8.549 2.326 -1.402 1.00 97.88 82 VAL A N 1
ATOM 614 C CA . VAL A 1 82 ? -9.972 2.528 -1.696 1.00 97.88 82 VAL A CA 1
ATOM 615 C C . VAL A 1 82 ? -10.404 3.961 -1.399 1.00 97.88 82 VAL A C 1
ATOM 617 O O . VAL A 1 82 ? -9.796 4.659 -0.590 1.00 97.88 82 VAL A O 1
ATOM 620 N N . GLY A 1 83 ? -11.469 4.406 -2.066 1.00 98.12 83 GLY A N 1
ATOM 621 C CA . GLY A 1 83 ? -12.080 5.709 -1.815 1.00 98.12 83 GLY A CA 1
ATOM 622 C C . GLY A 1 83 ? -13.075 5.684 -0.656 1.00 98.12 83 GLY A C 1
ATOM 623 O O . GLY A 1 83 ? -13.791 4.703 -0.465 1.00 98.12 83 GLY A O 1
ATOM 624 N N . VAL A 1 84 ? -13.154 6.786 0.085 1.00 98.50 84 VAL A N 1
ATOM 625 C CA . VAL A 1 84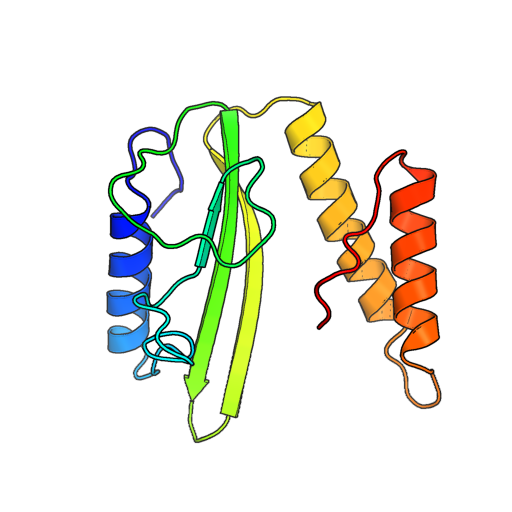 ? -14.133 7.007 1.153 1.00 98.50 84 VAL A CA 1
ATOM 626 C C . VAL A 1 84 ? -15.290 7.842 0.600 1.00 98.50 84 VAL A C 1
ATOM 628 O O . VAL A 1 84 ? -15.162 9.048 0.382 1.00 98.50 84 VAL A O 1
ATOM 631 N N . GLY A 1 85 ? -16.434 7.198 0.360 1.00 97.06 85 GLY A N 1
ATOM 632 C CA . GLY A 1 85 ? -17.580 7.852 -0.278 1.00 97.06 85 GLY A CA 1
ATOM 633 C C . GLY A 1 85 ? -17.280 8.277 -1.722 1.00 97.06 85 GLY A C 1
ATOM 634 O O . GLY A 1 85 ? -16.653 7.544 -2.492 1.00 97.06 85 GLY A O 1
ATOM 635 N N . LYS A 1 86 ? -17.738 9.464 -2.122 1.00 98.00 86 LYS A N 1
ATOM 636 C CA . LYS A 1 86 ? -17.493 10.043 -3.445 1.00 98.00 86 LYS A CA 1
ATOM 637 C C . LYS A 1 86 ? -16.136 10.747 -3.490 1.00 98.00 86 LYS A C 1
ATOM 639 O O . LYS A 1 86 ? -15.978 11.883 -3.056 1.00 98.00 86 LYS A O 1
ATOM 644 N N . ILE A 1 87 ? -15.182 10.094 -4.141 1.00 98.50 87 ILE A N 1
ATOM 645 C CA . ILE A 1 87 ? -13.843 10.636 -4.393 1.00 98.50 87 ILE A CA 1
ATOM 646 C C . ILE A 1 87 ? -13.746 11.448 -5.694 1.00 98.50 87 ILE A C 1
ATOM 648 O O . ILE A 1 87 ? -14.550 11.283 -6.624 1.00 98.50 87 ILE A O 1
ATOM 652 N N . SER A 1 88 ? -12.743 12.327 -5.757 1.00 98.69 88 SER A N 1
ATOM 653 C CA . SER A 1 88 ? -12.449 13.167 -6.923 1.00 98.69 88 SER A CA 1
ATOM 654 C C . SER A 1 88 ? -12.013 12.341 -8.142 1.00 98.69 88 SER A C 1
ATOM 656 O O . SER A 1 88 ? -11.644 11.172 -8.027 1.00 98.69 88 SER A O 1
ATOM 658 N N . ALA A 1 89 ? -12.040 12.946 -9.334 1.00 98.56 89 ALA A N 1
ATOM 659 C CA . ALA A 1 89 ? -11.528 12.297 -10.545 1.00 98.56 89 ALA A CA 1
ATOM 660 C C . ALA A 1 89 ? -10.034 11.950 -10.412 1.00 98.56 89 ALA A C 1
ATOM 662 O O . ALA A 1 89 ? -9.643 10.834 -10.729 1.00 98.56 89 ALA A O 1
ATOM 663 N N . GLN A 1 90 ? -9.242 12.863 -9.844 1.00 98.25 90 GLN A N 1
ATOM 664 C CA . GLN A 1 90 ? -7.815 12.657 -9.589 1.00 98.25 90 GLN A CA 1
ATOM 665 C C . GLN A 1 90 ? -7.561 11.496 -8.614 1.00 98.25 90 GLN A C 1
ATOM 667 O O . GLN A 1 90 ? -6.675 10.679 -8.840 1.00 98.25 90 GLN A O 1
ATOM 672 N N . ALA A 1 91 ? -8.366 11.382 -7.554 1.00 98.50 91 ALA A N 1
ATOM 673 C CA . ALA A 1 91 ? -8.280 10.276 -6.604 1.00 98.50 91 ALA A CA 1
ATOM 674 C C . ALA A 1 91 ? -8.618 8.922 -7.258 1.00 98.50 91 ALA A C 1
ATOM 676 O O . ALA A 1 91 ? -7.966 7.917 -6.989 1.00 98.50 91 ALA A O 1
ATOM 677 N N . LYS A 1 92 ? -9.610 8.885 -8.157 1.00 98.62 92 LYS A N 1
ATOM 678 C CA . LYS A 1 92 ? -9.906 7.678 -8.949 1.00 98.62 92 LYS A CA 1
ATOM 679 C C . LYS A 1 92 ? -8.752 7.324 -9.876 1.00 98.62 92 LYS A C 1
ATOM 681 O O . LYS A 1 92 ? -8.421 6.152 -10.015 1.00 98.62 92 LYS A O 1
ATOM 686 N N . GLU A 1 93 ? -8.162 8.336 -10.502 1.00 98.62 93 GLU A N 1
ATOM 687 C CA . GLU A 1 93 ? -7.059 8.168 -11.435 1.00 98.62 93 GLU A CA 1
ATOM 688 C C . GLU A 1 93 ? -5.823 7.592 -10.742 1.00 98.62 93 GLU A C 1
ATOM 690 O O . GLU A 1 93 ? -5.331 6.561 -11.187 1.00 98.62 93 GLU A O 1
ATOM 695 N N . ILE A 1 94 ? -5.374 8.155 -9.614 1.00 98.50 94 ILE A N 1
ATOM 696 C CA . ILE A 1 94 ? -4.193 7.634 -8.903 1.00 98.50 94 ILE A CA 1
ATOM 697 C C . ILE A 1 94 ? -4.397 6.201 -8.387 1.00 98.50 94 ILE A C 1
ATOM 699 O O . ILE A 1 94 ? -3.470 5.392 -8.464 1.00 98.50 94 ILE A O 1
ATOM 703 N N . ILE A 1 95 ? -5.610 5.842 -7.937 1.00 98.62 95 ILE A N 1
ATOM 704 C CA . ILE A 1 95 ? -5.944 4.458 -7.557 1.00 98.62 95 ILE A CA 1
ATOM 705 C C . ILE A 1 95 ? -5.826 3.537 -8.778 1.00 98.62 95 ILE A C 1
ATOM 707 O O . ILE A 1 95 ? -5.150 2.512 -8.711 1.00 98.62 95 ILE A O 1
ATOM 711 N N . ALA A 1 96 ? -6.425 3.919 -9.909 1.00 98.69 96 ALA A N 1
ATOM 712 C CA . ALA A 1 96 ? -6.394 3.119 -11.132 1.00 98.69 96 ALA A CA 1
ATOM 713 C C . ALA A 1 96 ? -4.979 2.993 -11.726 1.00 98.69 96 ALA A C 1
ATOM 715 O O . ALA A 1 96 ? -4.608 1.930 -12.229 1.00 98.69 96 ALA A O 1
ATOM 716 N N . VAL A 1 97 ? -4.168 4.055 -11.664 1.00 98.75 97 VAL A N 1
ATOM 717 C CA . VAL A 1 97 ? -2.765 4.025 -12.099 1.00 98.75 97 VAL A CA 1
ATOM 718 C C . VAL A 1 97 ? -1.948 3.097 -11.205 1.00 98.75 97 VAL A C 1
ATOM 720 O O . VAL A 1 97 ? -1.199 2.277 -11.729 1.00 98.75 97 VAL A O 1
ATOM 723 N N . THR A 1 98 ? -2.124 3.171 -9.885 1.00 98.56 98 THR A N 1
ATOM 724 C CA . THR A 1 98 ? -1.430 2.294 -8.927 1.00 98.56 98 THR A CA 1
ATOM 725 C C . THR A 1 98 ? -1.822 0.824 -9.108 1.00 98.56 98 THR A C 1
ATOM 727 O O . THR A 1 98 ? -0.964 -0.052 -9.139 1.00 98.56 98 THR A O 1
ATOM 730 N N . GLU A 1 99 ? -3.108 0.524 -9.306 1.00 98.56 99 GLU A N 1
ATOM 731 C CA . GLU A 1 99 ? -3.548 -0.850 -9.580 1.00 98.56 99 GLU A CA 1
ATOM 732 C C . GLU A 1 99 ? -2.998 -1.363 -10.922 1.00 98.56 99 GLU A C 1
ATOM 734 O O . GLU A 1 99 ? -2.538 -2.501 -11.035 1.00 98.56 99 GLU A O 1
ATOM 739 N N . GLY A 1 100 ? -3.016 -0.515 -11.953 1.00 98.75 100 GLY A N 1
ATOM 740 C CA . GLY A 1 100 ? -2.450 -0.844 -13.256 1.00 98.75 100 GLY A CA 1
ATOM 741 C C . GLY A 1 100 ? -0.942 -1.090 -13.204 1.00 98.75 100 GLY A C 1
ATOM 742 O O . GLY A 1 100 ? -0.466 -2.027 -13.847 1.00 98.75 100 GLY A O 1
ATOM 743 N N . SER A 1 101 ? -0.203 -0.308 -12.410 1.00 98.69 101 SER A N 1
ATOM 744 C CA . SER A 1 101 ? 1.245 -0.465 -12.250 1.00 98.69 101 SER A CA 1
ATOM 745 C C . SER A 1 101 ? 1.593 -1.789 -11.562 1.00 98.69 101 SER A C 1
ATOM 747 O O . SER A 1 101 ? 2.454 -2.521 -12.051 1.00 98.69 101 SER A O 1
ATOM 749 N N . LEU A 1 102 ? 0.851 -2.169 -10.514 1.00 98.62 102 LEU A N 1
ATOM 750 C CA . LEU A 1 102 ? 0.977 -3.480 -9.875 1.00 98.62 102 LEU A CA 1
ATOM 751 C C . LEU A 1 102 ? 0.758 -4.614 -10.886 1.00 98.62 102 LEU A C 1
ATOM 753 O O . LEU A 1 102 ? 1.566 -5.539 -10.968 1.00 98.62 102 LEU A O 1
ATOM 757 N N . ARG A 1 103 ? -0.305 -4.531 -11.696 1.00 98.69 103 ARG A N 1
ATOM 758 C CA . ARG A 1 103 ? -0.617 -5.558 -12.703 1.00 98.69 103 ARG A CA 1
ATOM 759 C C . ARG A 1 103 ? 0.500 -5.713 -13.732 1.00 98.69 103 ARG A C 1
ATOM 761 O O . ARG A 1 103 ? 0.905 -6.843 -13.995 1.00 98.69 103 ARG A O 1
ATOM 768 N N . VAL A 1 104 ? 1.018 -4.619 -14.301 1.00 98.69 104 VAL A N 1
ATOM 769 C CA . VAL A 1 104 ? 2.122 -4.720 -15.274 1.00 98.69 104 VAL A CA 1
ATOM 770 C C . VAL A 1 104 ? 3.402 -5.239 -14.624 1.00 98.69 104 VAL A C 1
ATOM 772 O O . VAL A 1 104 ? 4.078 -6.057 -15.239 1.00 98.69 104 VAL A O 1
ATOM 775 N N . GLY A 1 105 ? 3.691 -4.865 -13.374 1.00 98.56 105 GLY A N 1
ATOM 776 C CA . GLY A 1 105 ? 4.816 -5.416 -12.617 1.00 98.56 105 GLY A CA 1
ATOM 777 C C . GLY A 1 105 ? 4.705 -6.933 -12.443 1.00 98.56 105 GLY A C 1
ATOM 778 O O . GLY A 1 105 ? 5.638 -7.660 -12.778 1.00 98.56 105 GLY A O 1
ATOM 779 N N . ILE A 1 106 ? 3.534 -7.427 -12.025 1.00 98.38 106 ILE A N 1
ATOM 780 C CA . ILE A 1 106 ? 3.258 -8.868 -11.886 1.00 98.38 106 ILE A CA 1
ATOM 781 C C . ILE A 1 106 ? 3.488 -9.607 -13.208 1.00 98.38 106 ILE A C 1
ATOM 783 O O . ILE A 1 106 ? 4.067 -10.690 -13.205 1.00 98.38 106 ILE A O 1
ATOM 787 N N . THR A 1 107 ? 3.099 -9.027 -14.350 1.00 98.31 107 THR A N 1
ATOM 788 C CA . THR A 1 107 ? 3.311 -9.685 -15.654 1.00 98.31 107 THR A CA 1
ATOM 789 C C . THR A 1 107 ? 4.781 -9.898 -16.013 1.00 98.31 107 THR A C 1
ATOM 791 O O . THR A 1 107 ? 5.064 -10.739 -16.864 1.00 98.31 107 THR A O 1
ATOM 794 N N . GLN A 1 108 ? 5.710 -9.168 -15.386 1.00 98.44 108 GLN A N 1
ATOM 795 C CA . GLN A 1 108 ? 7.149 -9.327 -15.606 1.00 98.44 108 GLN A CA 1
ATOM 796 C C . GLN A 1 108 ? 7.789 -10.371 -14.682 1.00 98.44 108 GLN A C 1
ATOM 798 O O . GLN A 1 108 ? 8.900 -10.817 -14.958 1.00 98.44 108 GLN A O 1
ATOM 803 N N . ALA A 1 109 ? 7.100 -10.812 -13.624 1.00 97.44 109 ALA A N 1
ATOM 804 C CA . ALA A 1 109 ? 7.611 -11.775 -12.649 1.00 97.44 109 ALA A CA 1
ATOM 805 C C . ALA A 1 109 ? 7.594 -13.220 -13.194 1.00 97.44 109 ALA A C 1
ATOM 807 O O . ALA A 1 109 ? 6.823 -14.070 -12.751 1.00 97.44 109 ALA A O 1
ATOM 808 N N . ASN A 1 110 ? 8.455 -13.497 -14.176 1.00 96.88 110 ASN A N 1
ATOM 809 C CA . ASN A 1 110 ? 8.590 -14.796 -14.839 1.00 96.88 110 ASN A CA 1
ATOM 810 C C . ASN A 1 110 ? 9.950 -15.446 -14.547 1.00 96.88 110 ASN A C 1
ATOM 812 O O . ASN A 1 110 ? 10.922 -14.780 -14.189 1.00 96.88 110 ASN A O 1
ATOM 816 N N . CYS A 1 111 ? 10.044 -16.762 -14.753 1.00 97.50 111 CYS A N 1
ATOM 817 C CA . CYS A 1 111 ? 11.316 -17.477 -14.648 1.00 97.50 111 CYS A CA 1
ATOM 818 C C . CYS A 1 111 ? 12.344 -16.898 -15.638 1.00 97.50 111 CYS A C 1
ATOM 820 O O . CYS A 1 111 ? 12.061 -16.781 -16.829 1.00 97.50 111 CYS A O 1
ATOM 822 N N . GLY A 1 112 ? 13.530 -16.542 -15.138 1.00 96.62 112 GLY A N 1
ATOM 823 C CA . GLY A 1 112 ? 14.608 -15.946 -15.934 1.00 96.62 112 GLY A CA 1
ATOM 824 C C . GLY A 1 112 ? 14.555 -14.419 -16.074 1.00 96.62 112 GLY A C 1
ATOM 825 O O . GLY A 1 112 ? 15.503 -13.852 -16.612 1.00 96.62 112 GLY A O 1
ATOM 826 N N . ALA A 1 113 ? 13.505 -13.752 -15.579 1.00 97.19 113 ALA A N 1
ATOM 827 C CA . ALA A 1 113 ? 13.454 -12.292 -15.494 1.00 97.19 113 ALA A CA 1
ATOM 828 C C . ALA A 1 113 ? 14.277 -11.763 -14.306 1.00 97.19 113 ALA A C 1
ATOM 830 O O . ALA A 1 113 ? 14.517 -12.473 -13.324 1.00 97.19 113 ALA A O 1
ATOM 831 N N . HIS A 1 114 ? 14.679 -10.497 -14.378 1.00 97.75 114 HIS A N 1
ATOM 832 C CA . HIS A 1 114 ? 15.331 -9.783 -13.286 1.00 97.75 114 HIS A CA 1
ATOM 833 C C . HIS A 1 114 ? 14.319 -8.912 -12.538 1.00 97.75 114 HIS A C 1
ATOM 835 O O . HIS A 1 114 ? 13.366 -8.396 -13.115 1.00 97.75 114 HIS A O 1
ATOM 841 N N . VAL A 1 115 ? 14.574 -8.649 -11.253 1.00 97.12 115 VAL A N 1
ATOM 842 C CA . VAL A 1 115 ? 13.757 -7.710 -10.455 1.00 97.12 115 VAL A CA 1
ATOM 843 C C . VAL A 1 115 ? 13.687 -6.323 -11.114 1.00 97.12 115 VAL A C 1
ATOM 845 O O . VAL A 1 115 ? 12.646 -5.673 -11.079 1.00 97.12 115 VAL A O 1
ATOM 848 N N . GLY A 1 116 ? 14.762 -5.899 -11.789 1.00 97.88 116 GLY A N 1
ATOM 849 C CA . GLY A 1 116 ? 14.791 -4.647 -12.548 1.00 97.88 116 GLY A CA 1
ATOM 850 C C . GLY A 1 116 ? 13.736 -4.568 -13.656 1.00 97.88 116 GLY A C 1
ATOM 851 O O . GLY A 1 116 ? 13.212 -3.484 -13.893 1.00 97.88 116 GLY A O 1
ATOM 852 N N . ASP A 1 117 ? 13.352 -5.694 -14.266 1.00 98.31 117 ASP A N 1
ATOM 853 C CA . ASP A 1 117 ? 12.324 -5.727 -15.316 1.00 98.31 117 ASP A CA 1
ATOM 854 C C . ASP A 1 117 ? 10.948 -5.334 -14.748 1.00 98.31 117 ASP A C 1
ATOM 856 O O . ASP A 1 117 ? 10.198 -4.572 -15.366 1.00 98.31 117 ASP A O 1
ATOM 860 N N . ILE A 1 118 ? 10.653 -5.776 -13.519 1.00 98.50 118 ILE A N 1
ATOM 861 C CA . ILE A 1 118 ? 9.449 -5.396 -12.766 1.00 98.50 118 ILE A CA 1
ATOM 862 C C . ILE A 1 118 ? 9.467 -3.888 -12.491 1.00 98.50 118 ILE A C 1
ATOM 864 O O . ILE A 1 118 ? 8.498 -3.188 -12.797 1.00 98.50 118 ILE A O 1
ATOM 868 N N . SER A 1 119 ? 10.577 -3.369 -11.954 1.00 98.19 119 SER A N 1
ATOM 869 C CA . SER A 1 119 ? 10.721 -1.943 -11.636 1.00 98.19 119 SER A CA 1
ATOM 870 C C . SER A 1 119 ? 10.602 -1.057 -12.879 1.00 98.19 119 SER A C 1
ATOM 872 O O . SER A 1 119 ? 9.901 -0.047 -12.844 1.00 98.19 119 SER A O 1
ATOM 874 N N . THR A 1 120 ? 11.234 -1.441 -13.992 1.00 98.44 120 THR A N 1
ATOM 875 C CA . THR A 1 120 ? 11.156 -0.711 -15.262 1.00 98.44 120 THR A CA 1
ATOM 876 C C . THR A 1 120 ? 9.733 -0.698 -15.817 1.00 98.44 120 THR A C 1
ATOM 878 O O . THR A 1 120 ? 9.262 0.356 -16.246 1.00 98.44 120 THR A O 1
ATOM 881 N N . ALA A 1 121 ? 9.012 -1.822 -15.772 1.00 98.69 121 ALA A N 1
ATOM 882 C CA . ALA A 1 121 ? 7.619 -1.871 -16.215 1.00 98.69 121 ALA A CA 1
ATOM 883 C C . ALA A 1 121 ? 6.706 -0.966 -15.371 1.00 98.69 121 ALA A C 1
ATOM 885 O O . ALA A 1 121 ? 5.904 -0.215 -15.933 1.00 98.69 121 ALA A O 1
ATOM 886 N N . ILE A 1 122 ? 6.862 -0.989 -14.042 1.00 98.75 122 ILE A N 1
ATOM 887 C CA . ILE A 1 122 ? 6.124 -0.113 -13.121 1.00 98.75 122 ILE A CA 1
ATOM 888 C C . ILE A 1 122 ? 6.428 1.358 -13.420 1.00 98.75 122 ILE A C 1
ATOM 890 O O . ILE A 1 122 ? 5.497 2.135 -13.634 1.00 98.75 122 ILE A O 1
ATOM 894 N N . GLN A 1 123 ? 7.707 1.742 -13.480 1.00 98.75 123 GLN A N 1
ATOM 895 C CA . GLN A 1 123 ? 8.102 3.137 -13.684 1.00 98.75 123 GLN A CA 1
ATOM 896 C C . GLN A 1 123 ? 7.590 3.675 -15.026 1.00 98.75 123 GLN A C 1
ATOM 898 O O . GLN A 1 123 ? 6.941 4.719 -15.053 1.00 98.75 123 GLN A O 1
ATOM 903 N N . ASN A 1 124 ? 7.769 2.926 -16.120 1.00 98.75 124 ASN A N 1
ATOM 904 C CA . ASN A 1 124 ? 7.271 3.320 -17.440 1.00 98.75 124 ASN A CA 1
ATOM 905 C C . ASN A 1 124 ? 5.740 3.497 -17.453 1.00 98.75 124 ASN A C 1
ATOM 907 O O . ASN A 1 124 ? 5.212 4.426 -18.073 1.00 98.75 124 ASN A O 1
ATOM 911 N N . TYR A 1 125 ? 5.000 2.621 -16.765 1.00 98.81 125 TYR A N 1
ATOM 912 C CA . TYR A 1 125 ? 3.541 2.711 -16.685 1.00 98.81 125 TYR A CA 1
ATOM 913 C C . TYR A 1 125 ? 3.069 3.935 -15.890 1.00 98.81 125 TYR A C 1
ATOM 915 O O . TYR A 1 125 ? 2.124 4.607 -16.308 1.00 98.81 125 TYR A O 1
ATOM 923 N N . VAL A 1 126 ? 3.722 4.223 -14.763 1.00 98.69 126 VAL A N 1
ATOM 924 C CA . VAL A 1 126 ? 3.384 5.339 -13.867 1.00 98.69 126 VAL A CA 1
ATOM 925 C C . VAL A 1 126 ? 3.753 6.687 -14.500 1.00 98.69 126 VAL A C 1
ATOM 927 O O . VAL A 1 126 ? 2.903 7.574 -14.585 1.00 98.69 126 VAL A O 1
ATOM 930 N N . GLU A 1 127 ? 4.975 6.828 -15.022 1.00 98.56 127 GLU A N 1
ATOM 931 C CA . GLU A 1 127 ? 5.475 8.093 -15.585 1.00 98.56 127 GLU A CA 1
ATOM 932 C C . GLU A 1 127 ? 4.764 8.472 -16.895 1.00 98.56 127 GLU A C 1
ATOM 934 O O . GLU A 1 127 ? 4.483 9.648 -17.127 1.00 98.56 127 GLU A O 1
ATOM 939 N N . SER A 1 128 ? 4.350 7.492 -17.713 1.00 98.38 128 SER A N 1
ATOM 940 C CA . SER A 1 128 ? 3.521 7.751 -18.910 1.00 98.38 128 SER A CA 1
ATOM 941 C C . SER A 1 128 ? 2.119 8.297 -18.600 1.00 98.38 128 SER A C 1
ATOM 943 O O . SER A 1 128 ? 1.413 8.727 -19.512 1.00 98.38 128 SER A O 1
ATOM 945 N N . ARG A 1 129 ? 1.709 8.293 -17.325 1.00 98.38 129 ARG A N 1
ATOM 946 C CA . ARG A 1 129 ? 0.428 8.821 -16.828 1.00 98.38 129 ARG A CA 1
ATOM 947 C C . ARG A 1 129 ? 0.605 10.044 -15.927 1.00 98.38 129 ARG A C 1
ATOM 949 O O . ARG A 1 129 ? -0.328 10.399 -15.221 1.00 98.38 129 ARG A O 1
ATOM 956 N N . TRP A 1 130 ? 1.769 10.695 -15.970 1.00 97.69 130 TRP A N 1
ATOM 957 C CA . TRP A 1 130 ? 2.060 11.921 -15.214 1.00 97.69 130 TRP A CA 1
ATOM 958 C C . TRP A 1 130 ? 2.085 11.750 -13.685 1.00 97.69 130 TRP A C 1
ATOM 960 O O . TRP A 1 130 ? 1.902 12.719 -12.948 1.00 97.69 130 TRP A O 1
ATOM 970 N N . PHE A 1 131 ? 2.359 10.535 -13.204 1.00 98.38 131 PHE A N 1
ATOM 971 C CA . PHE A 1 131 ? 2.633 10.240 -11.794 1.00 98.38 131 PHE A CA 1
ATOM 972 C C . PHE A 1 131 ? 4.119 9.906 -11.587 1.00 98.38 131 PHE A C 1
ATOM 974 O O . PHE A 1 131 ? 4.865 9.721 -12.548 1.00 98.38 131 PHE A O 1
ATOM 981 N N . SER A 1 132 ? 4.556 9.811 -10.329 1.00 98.19 132 SER A N 1
ATOM 982 C CA . SER A 1 132 ? 5.921 9.426 -9.952 1.00 98.19 132 SER A CA 1
ATOM 983 C C . SER A 1 132 ? 5.936 8.193 -9.043 1.00 98.19 132 SER A C 1
ATOM 985 O O . SER A 1 132 ? 4.931 7.838 -8.428 1.00 98.19 132 SER A O 1
ATOM 987 N N . VAL A 1 133 ? 7.091 7.527 -8.976 1.00 98.19 133 VAL A N 1
ATOM 988 C CA . VAL A 1 133 ? 7.325 6.342 -8.138 1.00 98.19 133 VAL A CA 1
ATOM 989 C C . VAL A 1 133 ? 8.121 6.740 -6.894 1.00 98.19 133 VAL A C 1
ATOM 991 O O . VAL A 1 133 ? 9.142 7.421 -6.999 1.00 98.19 133 VAL A O 1
ATOM 994 N N . VAL A 1 134 ? 7.660 6.296 -5.724 1.00 97.75 134 VAL A N 1
ATOM 995 C CA . VAL A 1 134 ? 8.374 6.432 -4.443 1.00 97.75 134 VAL A CA 1
ATOM 996 C C . VAL A 1 134 ? 9.641 5.574 -4.468 1.00 97.75 134 VAL A C 1
ATOM 998 O O . VAL A 1 134 ? 9.598 4.443 -4.947 1.00 97.75 134 VAL A O 1
ATOM 1001 N N . ARG A 1 135 ? 10.772 6.091 -3.971 1.00 96.75 135 ARG A N 1
ATOM 1002 C CA . ARG A 1 135 ? 12.090 5.433 -4.109 1.00 96.75 135 ARG A CA 1
ATOM 1003 C C . ARG A 1 135 ? 12.631 4.852 -2.805 1.00 96.75 135 ARG A C 1
ATOM 1005 O O . ARG A 1 135 ? 13.545 4.038 -2.835 1.00 96.75 135 ARG A O 1
ATOM 1012 N N . GLU A 1 136 ? 12.079 5.275 -1.678 1.00 97.38 136 GLU A N 1
ATOM 1013 C CA . GLU A 1 136 ? 12.542 4.949 -0.330 1.00 97.38 136 GLU A CA 1
ATOM 1014 C C . GLU A 1 136 ? 12.028 3.590 0.175 1.00 97.38 136 GLU A C 1
ATOM 1016 O O . GLU A 1 136 ? 12.540 3.081 1.169 1.00 97.38 136 GLU A O 1
ATOM 1021 N N . TYR A 1 137 ? 11.040 2.999 -0.506 1.00 96.19 137 TYR A N 1
ATOM 1022 C CA . TYR A 1 137 ? 10.408 1.730 -0.137 1.00 96.19 137 TYR A CA 1
ATOM 1023 C C . TYR A 1 137 ? 10.377 0.767 -1.326 1.00 96.19 137 TYR A C 1
ATOM 1025 O O . TYR A 1 137 ? 10.201 1.186 -2.470 1.00 96.19 137 TYR A O 1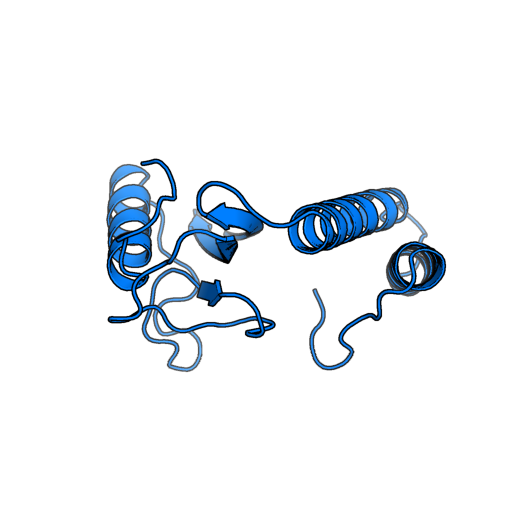
ATOM 1033 N N . THR A 1 138 ? 10.516 -0.530 -1.048 1.00 95.25 138 THR A N 1
ATOM 1034 C CA . THR A 1 138 ? 10.444 -1.608 -2.042 1.00 95.25 138 THR A CA 1
ATOM 1035 C C . THR A 1 138 ? 9.602 -2.763 -1.510 1.00 95.25 138 THR A C 1
ATOM 1037 O O . THR A 1 138 ? 9.414 -2.882 -0.299 1.00 95.25 138 THR A O 1
ATOM 1040 N N . GLY A 1 139 ? 9.106 -3.599 -2.427 1.00 90.06 139 GLY A N 1
ATOM 1041 C CA . GLY A 1 139 ? 8.608 -4.939 -2.101 1.00 90.06 139 GLY A CA 1
ATOM 1042 C C . GLY A 1 139 ? 9.711 -5.988 -2.091 1.00 90.06 139 GLY A C 1
ATOM 1043 O O . GLY A 1 139 ? 10.888 -5.611 -2.312 1.00 90.06 139 GLY A O 1
#

Radius of gyration: 16.32 Å; chains: 1; bounding box: 33×35×37 Å

Sequence (139 aa):
MEIKPGVKTCQLAAIMAEESQKRGVKPSFKNYQGFPANLCVSVNDEVVHGIPGERVLREGDIVSLDLGVSYNGFHTDAAITVGVGKISAQAKEIIAVTEGSLRVGITQANCGAHVGDISTAIQNYVESRWFSVVREYTG

Secondary structure (DSSP, 8-state):
----TT-BHHHHHHHHHHHHHHHT-EESSTTGGG---SSEEEETT--S-PPPSSPBP-TT-EEEEEEEEEETTEEEEEEEEEESSS--HHHHHHHHHHHHHHHHHHHH--TT--HHHHHHHHHHHHHTTT----SS---

Organism: NCBI:txid412755

pLDDT: mean 97.08, std 4.03, range [58.56, 98.81]